Protein AF-A0A6A7VYF6-F1 (afdb_monomer)

Sequence (82 aa):
MTNSRLLKKLEEIKKEYETSEVCMGEMLDSISADGFSIEDAHWLYMRAMEWANGDKFYIHVGEDEDVLSKDELEEANLIVLE

Mean predicted aligned error: 7.85 Å

Structure (mmCIF, N/CA/C/O backbone):
data_AF-A0A6A7VYF6-F1
#
_entry.id   AF-A0A6A7VYF6-F1
#
loop_
_atom_site.group_PDB
_atom_site.id
_atom_site.type_symbol
_atom_site.label_atom_id
_atom_site.label_alt_id
_atom_site.label_comp_id
_atom_site.label_asym_id
_atom_site.label_entity_id
_atom_site.label_seq_id
_atom_site.pdbx_PDB_ins_code
_atom_site.Cartn_x
_atom_site.Cartn_y
_atom_site.Cartn_z
_atom_site.occupancy
_atom_site.B_iso_or_equiv
_atom_site.auth_seq_id
_atom_site.auth_comp_id
_atom_site.auth_asym_id
_atom_site.auth_atom_id
_atom_site.pdbx_PDB_model_num
ATOM 1 N N . MET A 1 1 ? 23.249 0.022 -9.591 1.00 46.81 1 MET A N 1
ATOM 2 C CA . MET A 1 1 ? 22.561 1.329 -9.577 1.00 46.81 1 MET A CA 1
ATOM 3 C C . MET A 1 1 ? 21.098 1.036 -9.336 1.00 46.81 1 MET A C 1
ATOM 5 O O . MET A 1 1 ? 20.514 0.340 -10.155 1.00 46.81 1 MET A O 1
ATOM 9 N N . THR A 1 2 ? 20.533 1.455 -8.207 1.00 53.56 2 THR A N 1
ATOM 10 C CA . THR A 1 2 ? 19.084 1.352 -7.987 1.00 53.56 2 THR A CA 1
ATOM 11 C C . THR A 1 2 ? 18.394 2.092 -9.130 1.00 53.56 2 THR A C 1
ATOM 13 O O . THR A 1 2 ? 18.751 3.234 -9.423 1.00 53.56 2 THR A O 1
ATOM 16 N N . ASN A 1 3 ? 17.518 1.402 -9.857 1.00 76.06 3 ASN A N 1
ATOM 17 C CA . ASN A 1 3 ? 16.959 1.881 -11.115 1.00 76.06 3 ASN A CA 1
ATOM 18 C C . ASN A 1 3 ? 16.184 3.187 -10.851 1.00 76.06 3 ASN A C 1
ATOM 20 O O . ASN A 1 3 ? 15.202 3.173 -10.112 1.00 76.06 3 ASN A O 1
ATOM 24 N N . SER A 1 4 ? 16.639 4.323 -11.397 1.00 87.44 4 SER A N 1
ATOM 25 C CA . SER A 1 4 ? 16.076 5.661 -11.112 1.00 87.44 4 SER A CA 1
ATOM 26 C C . SER A 1 4 ? 14.554 5.720 -11.305 1.00 87.44 4 SER A C 1
ATOM 28 O O . SER A 1 4 ? 13.865 6.456 -10.599 1.00 87.44 4 SER A O 1
ATOM 30 N N . ARG A 1 5 ? 14.024 4.891 -12.208 1.00 93.19 5 ARG A N 1
ATOM 31 C CA . ARG A 1 5 ? 12.593 4.750 -12.467 1.00 93.19 5 ARG A CA 1
ATOM 32 C C . ARG A 1 5 ? 11.818 4.104 -11.310 1.00 93.19 5 ARG A C 1
ATOM 34 O O . ARG A 1 5 ? 10.716 4.557 -11.023 1.00 93.19 5 ARG A O 1
ATOM 41 N N . LEU A 1 6 ? 12.383 3.096 -10.638 1.00 94.81 6 LEU A N 1
ATOM 42 C CA . LEU A 1 6 ? 11.748 2.443 -9.482 1.00 94.81 6 LEU A CA 1
ATOM 43 C C . LEU A 1 6 ? 11.594 3.420 -8.322 1.00 94.81 6 LEU A C 1
ATOM 45 O O . LEU A 1 6 ? 10.523 3.529 -7.742 1.00 94.81 6 LEU A O 1
ATOM 49 N N . LEU A 1 7 ? 12.654 4.175 -8.024 1.00 95.56 7 LEU A N 1
ATOM 50 C CA . LEU A 1 7 ? 12.614 5.171 -6.954 1.00 95.56 7 LEU A CA 1
ATOM 51 C C . LEU A 1 7 ? 11.573 6.251 -7.244 1.00 95.56 7 LEU A C 1
ATOM 53 O O . LEU A 1 7 ? 10.799 6.599 -6.362 1.00 95.56 7 LEU A O 1
ATOM 57 N N . LYS A 1 8 ? 11.498 6.727 -8.493 1.00 95.88 8 LYS A N 1
ATOM 58 C CA . LYS A 1 8 ? 10.473 7.694 -8.891 1.00 95.88 8 LYS A CA 1
ATOM 59 C C . LYS A 1 8 ? 9.058 7.139 -8.690 1.00 95.88 8 LYS A C 1
ATOM 61 O O . LYS A 1 8 ? 8.228 7.823 -8.105 1.00 95.88 8 LYS A O 1
ATOM 66 N N . LYS A 1 9 ? 8.798 5.906 -9.137 1.00 95.94 9 LYS A N 1
ATOM 67 C CA . LYS A 1 9 ? 7.480 5.277 -8.985 1.00 95.94 9 LYS A CA 1
ATOM 68 C C . LYS A 1 9 ? 7.120 5.043 -7.517 1.00 95.94 9 LYS A C 1
ATOM 70 O O . LYS A 1 9 ? 5.971 5.233 -7.147 1.00 95.94 9 LYS A O 1
ATOM 75 N N . LEU A 1 10 ? 8.090 4.683 -6.677 1.00 96.88 10 LEU A N 1
ATOM 76 C CA . LEU A 1 10 ? 7.869 4.532 -5.240 1.00 96.88 10 LEU A CA 1
ATOM 77 C C . LEU A 1 10 ? 7.441 5.854 -4.585 1.00 96.88 10 LEU A C 1
ATOM 79 O O . LEU A 1 10 ? 6.518 5.856 -3.780 1.00 96.88 10 LEU A O 1
ATOM 83 N N . GLU A 1 11 ? 8.067 6.977 -4.940 1.00 97.44 11 GLU A N 1
ATOM 84 C CA . GLU A 1 11 ? 7.655 8.291 -4.423 1.00 97.44 11 GLU A CA 1
ATOM 85 C C . GLU A 1 11 ? 6.273 8.720 -4.943 1.00 97.44 11 GLU A C 1
ATOM 87 O O . GLU A 1 11 ? 5.513 9.345 -4.209 1.00 97.44 11 GLU A O 1
ATOM 92 N N . GLU A 1 12 ? 5.911 8.349 -6.176 1.00 96.50 12 GLU A N 1
ATOM 93 C CA . GLU A 1 12 ? 4.549 8.545 -6.697 1.00 96.50 12 GLU A CA 1
ATOM 94 C C . GLU A 1 12 ? 3.516 7.751 -5.878 1.00 96.50 12 GLU A C 1
ATOM 96 O O . GLU A 1 12 ? 2.519 8.332 -5.460 1.00 96.50 12 GLU A O 1
ATOM 101 N N . ILE A 1 13 ? 3.792 6.474 -5.578 1.00 97.19 13 ILE A N 1
ATOM 102 C CA . ILE A 1 13 ? 2.931 5.614 -4.742 1.00 97.19 13 ILE A CA 1
ATOM 103 C C . ILE A 1 13 ? 2.737 6.226 -3.348 1.00 97.19 13 ILE A C 1
ATOM 105 O O . ILE A 1 13 ? 1.610 6.338 -2.878 1.00 97.19 13 ILE A O 1
ATOM 109 N N . LYS A 1 14 ? 3.820 6.659 -2.688 1.00 96.94 14 LYS A N 1
ATOM 110 C CA . LYS A 1 14 ? 3.734 7.273 -1.351 1.00 96.94 14 LYS A CA 1
ATOM 111 C C . LYS A 1 14 ? 2.880 8.535 -1.352 1.00 96.94 14 LYS A C 1
ATOM 113 O O . LYS A 1 14 ? 2.067 8.723 -0.458 1.00 96.94 14 LYS A O 1
ATOM 118 N N . LYS A 1 15 ? 3.055 9.386 -2.364 1.00 97.06 15 LYS A N 1
ATOM 119 C CA . LYS A 1 15 ? 2.302 10.635 -2.485 1.00 97.06 15 LYS A CA 1
ATOM 120 C C . LYS A 1 15 ? 0.812 10.393 -2.725 1.00 97.06 15 LYS A C 1
ATOM 122 O O . LYS A 1 15 ? -0.010 11.135 -2.207 1.00 97.06 15 LYS A O 1
ATOM 127 N N . GLU A 1 16 ? 0.469 9.393 -3.529 1.00 96.19 16 GLU A N 1
ATOM 128 C CA . GLU A 1 16 ? -0.926 8.998 -3.747 1.00 96.19 16 GLU A CA 1
ATOM 129 C C . GLU A 1 16 ? -1.556 8.481 -2.447 1.00 96.19 16 GLU A C 1
ATOM 131 O O . GLU A 1 16 ? -2.658 8.888 -2.075 1.00 96.19 16 GLU A O 1
ATOM 136 N N . TYR A 1 17 ? -0.788 7.690 -1.697 1.00 96.12 17 TYR A N 1
ATOM 137 C CA . TYR A 1 17 ? -1.217 7.117 -0.432 1.00 96.12 17 TYR A CA 1
ATOM 138 C C . TYR A 1 17 ? -1.485 8.139 0.678 1.00 96.12 17 TYR A C 1
ATOM 140 O O . TYR A 1 17 ? -2.402 7.935 1.466 1.00 96.12 17 TYR A O 1
ATOM 148 N N . GLU A 1 18 ? -0.764 9.265 0.723 1.00 93.44 18 GLU A N 1
ATOM 149 C CA . GLU A 1 18 ? -1.020 10.352 1.691 1.00 93.44 18 GLU A CA 1
ATOM 150 C C . GLU A 1 18 ? -2.469 10.872 1.656 1.00 93.44 18 GLU A C 1
ATOM 152 O O . GLU A 1 18 ? -2.938 11.467 2.626 1.00 93.44 18 GLU A O 1
ATOM 157 N N . THR A 1 19 ? -3.174 10.659 0.543 1.00 92.81 19 THR A N 1
ATOM 158 C CA . THR A 1 19 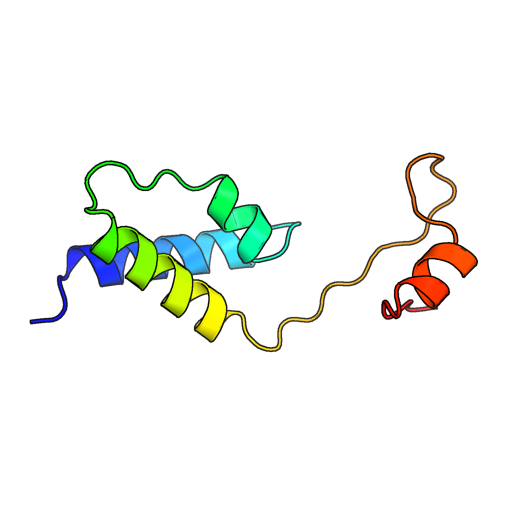? -4.575 11.056 0.343 1.00 92.81 19 THR A CA 1
ATOM 159 C C . THR A 1 19 ? -5.517 9.874 0.109 1.00 92.81 19 THR A C 1
ATOM 161 O O . THR A 1 19 ? -6.671 10.087 -0.251 1.00 92.81 19 THR A O 1
ATOM 164 N N . SER A 1 20 ? -5.031 8.642 0.274 1.00 91.44 20 SER A N 1
ATOM 165 C CA . SER A 1 20 ? -5.823 7.428 0.078 1.00 91.44 20 SER A CA 1
ATOM 166 C C . SER A 1 20 ? -6.796 7.215 1.237 1.00 91.44 20 SER A C 1
ATOM 168 O O . SER A 1 20 ? -6.438 7.371 2.402 1.00 91.44 20 SER A O 1
ATOM 170 N N . GLU A 1 21 ? -8.022 6.808 0.913 1.00 88.06 21 GLU A N 1
ATOM 171 C CA . GLU A 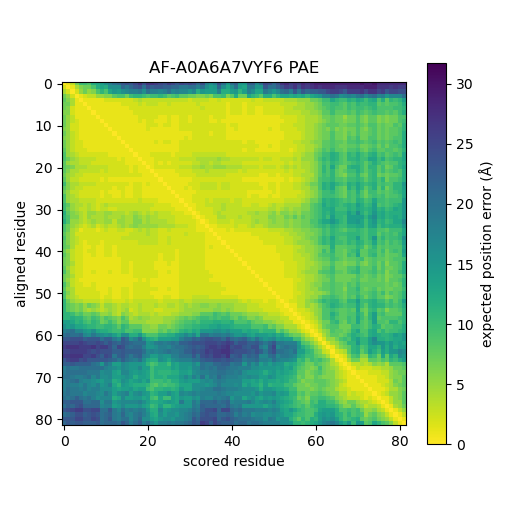1 21 ? -9.036 6.394 1.895 1.00 88.06 21 GLU A CA 1
ATOM 172 C C . GLU A 1 21 ? -8.897 4.912 2.288 1.00 88.06 21 GLU A C 1
ATOM 174 O O . GLU A 1 21 ? -9.549 4.449 3.221 1.00 88.06 21 GLU A O 1
ATOM 179 N N . VAL A 1 22 ? -8.033 4.171 1.587 1.00 87.94 22 VAL A N 1
ATOM 180 C CA . VAL A 1 22 ? -7.800 2.730 1.762 1.00 87.94 22 VAL A CA 1
ATOM 181 C C . VAL A 1 22 ? -6.346 2.435 2.121 1.00 87.94 22 VAL A C 1
ATOM 183 O O . VAL A 1 22 ? -5.457 3.272 1.916 1.00 87.94 22 VAL A O 1
ATOM 186 N N . CYS A 1 23 ? -6.087 1.238 2.651 1.00 91.75 23 CYS A N 1
ATOM 187 C CA . CYS A 1 23 ? -4.744 0.864 3.089 1.00 91.75 23 CYS A CA 1
ATOM 188 C C . CYS A 1 23 ? -3.764 0.662 1.925 1.00 91.75 23 CYS A C 1
ATOM 190 O O . CYS A 1 23 ? -4.165 0.508 0.774 1.00 91.75 23 CYS A O 1
ATOM 192 N N . MET A 1 24 ? -2.454 0.660 2.215 1.00 95.44 24 MET A N 1
ATOM 193 C CA . MET A 1 24 ? -1.414 0.613 1.174 1.00 95.44 24 MET A CA 1
ATOM 194 C C . MET A 1 24 ? -1.578 -0.614 0.271 1.00 95.44 24 MET A C 1
ATOM 196 O O . MET A 1 24 ? -1.422 -0.503 -0.940 1.00 95.44 24 MET A O 1
ATOM 200 N N . GLY A 1 25 ? -1.926 -1.766 0.851 1.00 93.19 25 GLY A N 1
ATOM 201 C CA . GLY A 1 25 ? -2.177 -2.994 0.096 1.00 93.19 25 GLY A CA 1
ATOM 202 C C . GLY A 1 25 ? -3.337 -2.842 -0.891 1.00 93.19 25 GLY A C 1
ATOM 203 O O . GLY A 1 25 ? -3.157 -3.092 -2.077 1.00 93.19 25 GLY A O 1
ATOM 204 N N . GLU A 1 26 ? -4.486 -2.355 -0.421 1.00 92.50 26 GLU A N 1
ATOM 205 C CA . GLU A 1 26 ? -5.675 -2.127 -1.258 1.00 92.50 26 GLU A CA 1
ATOM 206 C C . GLU A 1 26 ? -5.431 -1.059 -2.328 1.00 92.50 26 GLU A C 1
ATOM 208 O O . GLU A 1 26 ? -5.838 -1.216 -3.478 1.00 92.50 26 GLU A O 1
ATOM 213 N N . MET A 1 27 ? -4.720 0.018 -1.984 1.00 95.69 27 MET A N 1
ATOM 214 C CA . MET A 1 27 ? -4.349 1.041 -2.958 1.00 95.69 27 MET A CA 1
ATOM 215 C C . MET A 1 27 ? -3.454 0.443 -4.052 1.00 95.69 27 MET A C 1
ATOM 217 O O . MET A 1 27 ? -3.691 0.689 -5.235 1.00 95.69 27 MET A O 1
ATOM 221 N N . LEU A 1 28 ? -2.450 -0.362 -3.688 1.00 96.06 28 LEU A N 1
ATOM 222 C CA . LEU A 1 28 ? -1.526 -0.986 -4.641 1.00 96.06 28 LEU A CA 1
ATOM 223 C C . LEU A 1 28 ? -2.232 -1.909 -5.642 1.00 96.06 28 LEU A C 1
ATOM 225 O O . LEU A 1 28 ? -1.787 -1.966 -6.788 1.00 96.06 28 LEU A O 1
ATOM 229 N N . ASP A 1 29 ? -3.339 -2.553 -5.264 1.00 93.19 29 ASP A N 1
ATOM 230 C CA . ASP A 1 29 ? -4.151 -3.369 -6.181 1.00 93.19 29 ASP A CA 1
ATOM 231 C C . ASP A 1 29 ? -4.752 -2.546 -7.334 1.00 93.19 29 ASP A C 1
ATOM 233 O O . ASP A 1 29 ? -5.010 -3.075 -8.419 1.00 93.19 29 ASP A O 1
ATOM 237 N N . SER A 1 30 ? -4.931 -1.237 -7.138 1.00 90.44 30 SER A N 1
ATOM 238 C CA . SER A 1 30 ? -5.413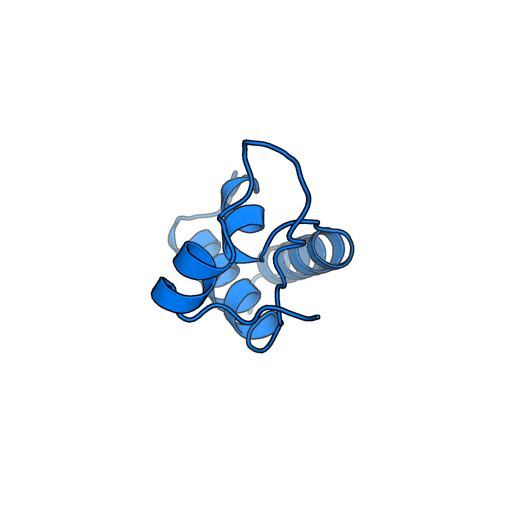 -0.315 -8.174 1.00 90.44 30 SER A CA 1
ATOM 239 C C . SER A 1 30 ? -4.296 0.301 -9.029 1.00 90.44 30 SER A C 1
ATOM 241 O O . SER A 1 30 ? -4.561 0.872 -10.092 1.00 90.44 30 SER A O 1
ATOM 243 N N . ILE A 1 31 ? -3.033 0.177 -8.606 1.00 90.81 31 ILE A N 1
ATOM 244 C CA . ILE A 1 31 ? -1.899 0.816 -9.274 1.00 90.81 31 ILE A CA 1
ATOM 245 C C . ILE A 1 31 ? -1.369 -0.080 -10.395 1.00 90.81 31 ILE A C 1
ATOM 247 O O . ILE A 1 31 ? -0.812 -1.151 -10.165 1.00 90.81 31 ILE A O 1
ATOM 251 N N . SER A 1 32 ? -1.443 0.413 -11.637 1.00 88.88 32 SER A N 1
ATOM 252 C CA . SER A 1 32 ? -0.836 -0.283 -12.777 1.00 88.88 32 SER A CA 1
ATOM 253 C C . SER A 1 32 ? 0.688 -0.409 -12.621 1.00 88.88 32 SER A C 1
ATOM 255 O O . SER A 1 32 ? 1.406 0.575 -12.395 1.00 88.88 32 SER A O 1
ATOM 257 N N . ALA A 1 33 ? 1.176 -1.636 -12.814 1.00 88.62 33 ALA A N 1
ATOM 258 C CA . ALA A 1 33 ? 2.593 -1.986 -12.884 1.00 88.62 33 ALA A CA 1
ATOM 259 C C . ALA A 1 33 ? 3.152 -1.946 -14.322 1.00 88.62 33 ALA A C 1
ATOM 261 O O . ALA A 1 33 ? 4.241 -2.465 -14.584 1.00 88.62 33 ALA A O 1
ATOM 262 N N . ASP A 1 34 ? 2.430 -1.342 -15.270 1.00 91.31 34 ASP A N 1
ATOM 263 C CA . ASP A 1 34 ? 2.802 -1.367 -16.682 1.00 91.31 34 ASP A CA 1
ATOM 264 C C . ASP A 1 34 ? 4.218 -0.834 -16.942 1.00 91.31 34 ASP A C 1
ATOM 266 O O . ASP A 1 34 ? 4.674 0.205 -16.446 1.00 91.31 34 ASP A O 1
ATOM 270 N N . GLY A 1 35 ? 4.936 -1.573 -17.784 1.00 91.44 35 GLY A N 1
ATOM 271 C CA . GLY A 1 35 ? 6.302 -1.255 -18.172 1.00 91.44 35 GLY A CA 1
ATOM 272 C C . GLY A 1 35 ? 7.356 -1.527 -17.094 1.00 91.44 35 GLY A C 1
ATOM 273 O O . GLY A 1 35 ? 8.495 -1.094 -17.294 1.00 91.44 35 GLY A O 1
ATOM 274 N N . PHE A 1 36 ? 7.011 -2.205 -16.000 1.00 93.56 36 PHE A N 1
ATOM 275 C CA . PHE A 1 36 ? 7.952 -2.826 -15.065 1.00 93.56 36 PHE A CA 1
ATOM 276 C C . PHE A 1 36 ? 7.979 -4.347 -15.267 1.00 93.56 36 PHE A C 1
ATOM 278 O O . PHE A 1 36 ? 7.010 -4.933 -15.751 1.00 93.56 36 PHE A O 1
ATOM 285 N N . SER A 1 37 ? 9.100 -4.994 -14.930 1.00 95.69 37 SER A N 1
ATOM 286 C CA . SER A 1 37 ? 9.116 -6.457 -14.822 1.00 95.69 37 SER A CA 1
ATOM 287 C C . SER A 1 37 ? 8.359 -6.908 -13.570 1.00 95.69 37 SER A C 1
ATOM 289 O O . SER A 1 37 ? 8.045 -6.101 -12.693 1.00 95.69 37 SER A O 1
ATOM 291 N N . ILE A 1 38 ? 8.099 -8.210 -13.460 1.00 95.31 38 ILE A N 1
ATOM 292 C CA . ILE A 1 38 ? 7.464 -8.784 -12.267 1.00 95.31 38 ILE A CA 1
ATOM 293 C C . ILE A 1 38 ? 8.339 -8.549 -11.027 1.00 95.31 38 ILE A C 1
ATOM 295 O O . ILE A 1 38 ? 7.823 -8.210 -9.967 1.00 95.31 38 ILE A O 1
ATOM 299 N N . GLU A 1 39 ? 9.660 -8.676 -11.149 1.00 96.00 39 GLU A N 1
ATOM 3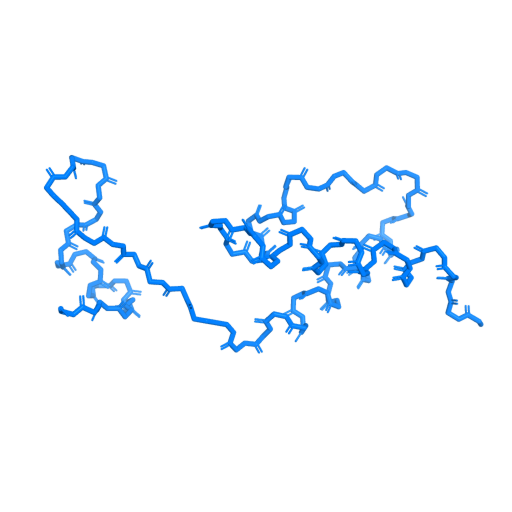00 C CA . GLU A 1 39 ? 10.608 -8.440 -10.056 1.00 96.00 39 GLU A CA 1
ATOM 301 C C . GLU A 1 39 ? 10.633 -6.971 -9.628 1.00 96.00 39 GLU A C 1
ATOM 303 O O . GLU A 1 39 ? 10.663 -6.674 -8.435 1.00 96.00 39 GLU A O 1
ATOM 308 N N . ASP A 1 40 ? 10.585 -6.057 -10.597 1.00 95.50 40 ASP A N 1
ATOM 309 C CA . ASP A 1 40 ? 10.512 -4.619 -10.357 1.00 95.50 40 ASP A CA 1
ATOM 310 C C . ASP A 1 40 ? 9.198 -4.241 -9.647 1.00 95.50 40 ASP A C 1
ATOM 312 O O . ASP A 1 40 ? 9.211 -3.491 -8.668 1.00 95.50 40 ASP A O 1
ATOM 316 N N . ALA A 1 41 ? 8.070 -4.798 -10.097 1.00 95.25 41 ALA A N 1
ATOM 317 C CA . ALA A 1 41 ? 6.765 -4.608 -9.469 1.00 95.25 41 ALA A CA 1
ATOM 318 C C . ALA A 1 41 ? 6.732 -5.189 -8.046 1.00 95.25 41 ALA A C 1
ATOM 320 O O . ALA A 1 41 ? 6.274 -4.530 -7.113 1.00 95.25 41 ALA A O 1
ATOM 321 N N . HIS A 1 42 ? 7.292 -6.384 -7.853 1.00 95.25 42 HIS A N 1
ATOM 322 C CA . HIS A 1 42 ? 7.405 -7.004 -6.537 1.00 95.25 42 HIS A CA 1
ATOM 323 C C . HIS A 1 42 ? 8.287 -6.177 -5.590 1.00 95.25 42 HIS A C 1
ATOM 325 O O . HIS A 1 42 ? 7.944 -5.990 -4.422 1.00 95.25 42 HIS A O 1
ATOM 331 N N . TRP A 1 43 ? 9.400 -5.628 -6.086 1.00 95.81 43 TRP A N 1
ATOM 332 C CA . TRP A 1 43 ? 10.245 -4.729 -5.304 1.00 95.81 43 TRP A CA 1
ATOM 333 C C . TRP A 1 43 ? 9.481 -3.472 -4.871 1.00 95.81 43 TRP A C 1
ATOM 335 O O . TRP A 1 43 ? 9.571 -3.086 -3.705 1.00 95.81 43 TRP A O 1
ATOM 345 N N . LEU A 1 44 ? 8.707 -2.856 -5.775 1.00 96.31 44 LEU A N 1
ATOM 346 C CA . LEU A 1 44 ? 7.870 -1.692 -5.458 1.00 96.31 44 LEU A CA 1
ATOM 347 C C . LEU A 1 44 ? 6.842 -2.020 -4.376 1.00 96.31 44 LEU A C 1
ATOM 349 O O . LEU A 1 44 ? 6.759 -1.284 -3.395 1.00 96.31 44 LEU A O 1
ATOM 353 N N . TYR A 1 45 ? 6.133 -3.142 -4.521 1.00 96.50 45 TYR A N 1
ATOM 354 C CA . TYR A 1 45 ? 5.160 -3.619 -3.540 1.00 96.50 45 TYR A CA 1
ATOM 355 C C . TYR A 1 45 ? 5.790 -3.745 -2.150 1.00 96.50 45 TYR A C 1
ATOM 357 O O . TYR A 1 45 ? 5.331 -3.124 -1.194 1.00 96.50 45 TYR A O 1
ATOM 365 N N . MET A 1 46 ? 6.901 -4.481 -2.040 1.00 97.50 46 MET A N 1
ATOM 366 C CA . MET A 1 46 ? 7.557 -4.715 -0.751 1.00 97.50 46 MET A CA 1
ATOM 367 C C . MET A 1 46 ? 8.029 -3.414 -0.095 1.00 97.50 46 MET A C 1
ATOM 369 O O . MET A 1 46 ? 7.900 -3.264 1.117 1.00 97.50 46 MET A O 1
ATOM 373 N N . ARG A 1 47 ? 8.557 -2.460 -0.872 1.00 97.44 47 ARG A N 1
ATOM 374 C CA . ARG A 1 47 ? 9.041 -1.176 -0.338 1.00 97.44 47 ARG A CA 1
ATOM 375 C C . ARG A 1 47 ? 7.927 -0.217 0.047 1.00 97.44 47 ARG A C 1
ATOM 377 O O . ARG A 1 47 ? 8.092 0.523 1.012 1.00 97.44 47 ARG A O 1
ATOM 384 N N . ALA A 1 48 ? 6.821 -0.224 -0.686 1.00 97.31 48 ALA A N 1
ATOM 385 C CA . ALA A 1 48 ? 5.641 0.554 -0.338 1.00 97.31 48 ALA A CA 1
ATOM 386 C C . ALA A 1 48 ? 5.000 0.019 0.954 1.00 97.31 48 ALA A C 1
ATOM 388 O O . ALA A 1 48 ? 4.774 0.791 1.883 1.00 97.31 48 ALA A O 1
ATOM 389 N N . MET A 1 49 ? 4.833 -1.305 1.064 1.00 97.12 49 MET A N 1
ATOM 390 C CA . MET A 1 49 ? 4.332 -1.965 2.276 1.00 97.12 49 MET A CA 1
ATOM 391 C C . MET A 1 49 ? 5.258 -1.770 3.484 1.00 97.12 49 MET A C 1
ATOM 393 O O . MET A 1 49 ? 4.781 -1.518 4.583 1.00 97.12 49 MET A O 1
ATOM 397 N N . GLU A 1 50 ? 6.581 -1.851 3.298 1.00 97.38 50 GLU A N 1
ATOM 398 C CA . GLU A 1 50 ? 7.559 -1.562 4.359 1.00 97.38 50 GLU A CA 1
ATOM 399 C C . GLU A 1 50 ? 7.459 -0.109 4.843 1.00 97.38 50 GLU A C 1
ATOM 401 O O . GLU A 1 50 ? 7.582 0.146 6.037 1.00 97.38 50 GLU A O 1
ATOM 406 N N . TRP A 1 51 ? 7.233 0.841 3.933 1.00 97.12 51 TRP A N 1
ATOM 407 C CA . TRP A 1 51 ? 7.120 2.256 4.278 1.00 97.12 51 TRP A CA 1
ATOM 408 C C . TRP A 1 51 ? 5.812 2.586 5.012 1.00 97.12 51 TRP A C 1
ATOM 410 O O . TRP A 1 51 ? 5.851 3.361 5.961 1.00 97.12 51 TRP A O 1
ATOM 420 N N . ALA A 1 52 ? 4.697 1.962 4.622 1.00 96.00 52 ALA A N 1
ATOM 421 C CA . ALA A 1 52 ? 3.399 2.077 5.300 1.00 96.00 52 ALA A CA 1
ATOM 422 C C . ALA A 1 52 ? 3.298 1.212 6.575 1.00 96.00 52 ALA A C 1
ATOM 424 O O . ALA A 1 52 ? 2.274 1.183 7.260 1.00 96.00 52 ALA A O 1
ATOM 425 N N . ASN A 1 53 ? 4.346 0.448 6.900 1.00 92.94 53 ASN A N 1
ATOM 426 C CA . ASN A 1 53 ? 4.326 -0.440 8.051 1.00 92.94 53 ASN A CA 1
ATOM 427 C C . ASN A 1 53 ? 4.214 0.368 9.352 1.00 92.94 53 ASN A C 1
ATOM 429 O O . ASN A 1 53 ? 5.11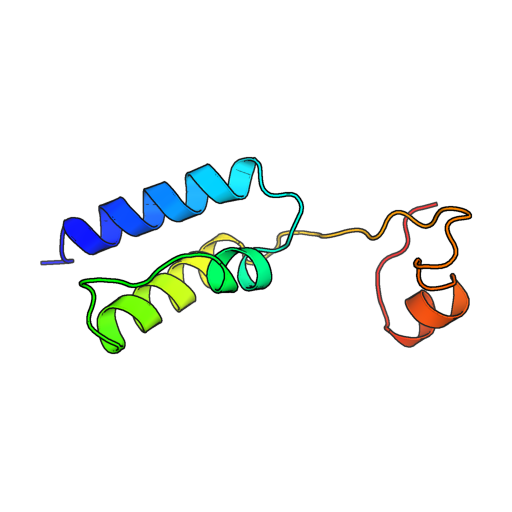3 1.131 9.707 1.00 92.94 53 ASN A O 1
ATOM 433 N N . GLY A 1 54 ? 3.131 0.141 10.090 1.00 87.56 54 GLY A N 1
ATOM 434 C CA . GLY A 1 54 ? 2.813 0.862 11.322 1.00 87.56 54 GLY A CA 1
ATOM 435 C C . GLY A 1 54 ? 1.664 1.858 11.181 1.00 87.56 54 GLY A C 1
ATOM 436 O O . GLY A 1 54 ? 1.211 2.380 12.205 1.00 87.56 54 GLY A O 1
ATOM 437 N N . ASP A 1 55 ? 1.160 2.076 9.965 1.00 88.00 55 ASP A N 1
ATOM 438 C CA . ASP A 1 55 ? -0.082 2.810 9.759 1.00 88.00 55 ASP A CA 1
ATOM 439 C C . ASP A 1 55 ? -1.249 2.121 10.464 1.00 88.00 55 ASP A C 1
ATOM 441 O O . ASP A 1 55 ? -1.319 0.892 10.580 1.00 88.00 55 ASP A O 1
ATOM 445 N N . LYS A 1 56 ? -2.174 2.940 10.963 1.00 80.81 56 LYS A N 1
ATOM 446 C CA . LYS A 1 56 ? -3.363 2.478 11.672 1.00 80.81 56 LYS A CA 1
ATOM 447 C C . LYS A 1 56 ? -4.596 2.892 10.898 1.00 80.81 56 LYS A C 1
ATOM 449 O O . LYS A 1 56 ? -4.831 4.081 10.699 1.00 80.81 56 LYS A O 1
ATOM 454 N N . PHE A 1 57 ? -5.381 1.894 10.527 1.00 73.50 57 PHE A N 1
ATOM 455 C CA . PHE A 1 57 ? -6.673 2.060 9.889 1.00 73.50 57 PHE A CA 1
ATOM 456 C C . PHE A 1 57 ? -7.769 1.836 10.917 1.00 73.50 57 PHE A C 1
ATOM 458 O O . PHE A 1 57 ? -7.641 0.982 11.796 1.00 73.50 57 PHE A O 1
ATOM 465 N N . TYR A 1 58 ? -8.833 2.619 10.799 1.00 69.75 58 TYR A N 1
ATOM 466 C CA . TYR A 1 58 ? -10.002 2.519 11.656 1.00 69.75 58 TYR A CA 1
ATOM 467 C C . TYR A 1 58 ? -11.226 2.439 10.764 1.00 69.75 58 TYR A C 1
ATOM 469 O O . TYR A 1 58 ? -11.347 3.194 9.800 1.00 69.75 58 TYR A O 1
ATOM 477 N N . ILE A 1 59 ? -12.126 1.525 11.095 1.00 68.25 59 ILE A N 1
ATOM 478 C CA . ILE A 1 59 ? -13.429 1.447 10.451 1.00 68.25 59 ILE A CA 1
ATOM 479 C C . ILE A 1 59 ? -14.344 2.395 11.212 1.00 68.25 59 ILE A C 1
ATOM 481 O O . ILE A 1 59 ? -14.459 2.303 12.437 1.00 68.25 59 ILE A O 1
ATOM 485 N N . HIS A 1 60 ? -14.974 3.324 10.498 1.00 62.66 60 HIS A N 1
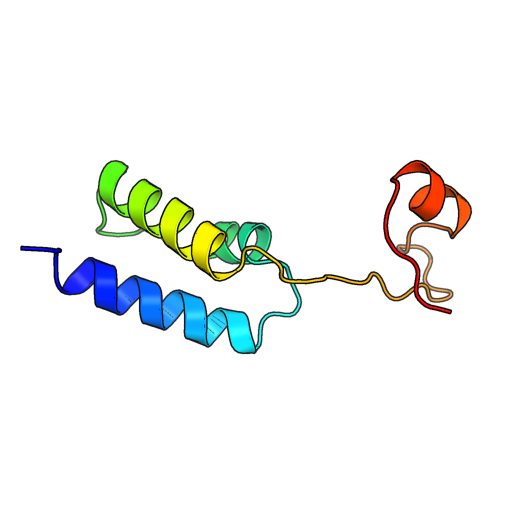ATOM 486 C CA . HIS A 1 60 ? -16.000 4.151 11.107 1.00 62.66 60 HIS A CA 1
ATOM 487 C C . HIS A 1 60 ? -17.298 3.347 11.174 1.00 62.66 60 HIS A C 1
ATOM 489 O O . HIS A 1 60 ? -17.878 3.013 10.145 1.00 62.66 60 HIS A O 1
ATOM 495 N N . VAL A 1 61 ? -17.721 3.003 12.389 1.00 63.94 61 VAL A N 1
ATOM 496 C CA . VAL A 1 61 ? -18.965 2.264 12.624 1.00 63.94 61 VAL A CA 1
ATOM 497 C C . VAL A 1 61 ? -20.128 3.254 12.606 1.00 63.94 61 VAL A C 1
ATOM 499 O O . VAL A 1 61 ? -20.235 4.091 13.501 1.00 63.94 61 VAL A O 1
ATOM 502 N N . GLY A 1 62 ? -20.963 3.191 11.569 1.00 62.16 62 GLY A N 1
ATOM 503 C CA . GLY A 1 62 ? -22.176 4.001 11.404 1.00 62.16 62 GLY A CA 1
ATOM 504 C C . GLY A 1 62 ? -23.433 3.132 11.275 1.00 62.16 62 GLY A C 1
ATOM 505 O O . GLY A 1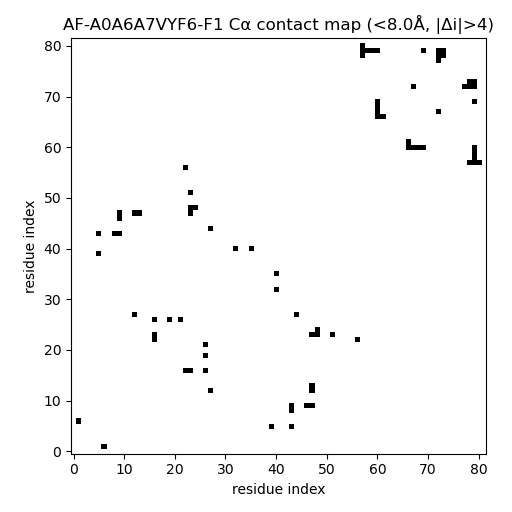 62 ? -23.332 1.913 11.230 1.00 62.16 62 GLY A O 1
ATOM 506 N N . GLU A 1 63 ? -24.618 3.751 11.207 1.00 58.97 63 GLU A N 1
ATOM 507 C CA . GLU A 1 63 ? -25.913 3.056 11.022 1.00 58.97 63 GLU A CA 1
ATOM 508 C C . GLU A 1 63 ? -26.141 2.522 9.587 1.00 58.97 63 GLU A C 1
ATOM 510 O O . GLU A 1 63 ? -27.240 2.070 9.273 1.00 58.97 63 GLU A O 1
ATOM 515 N N . ASP A 1 64 ? -25.139 2.595 8.704 1.00 60.59 64 ASP A N 1
ATOM 516 C CA . ASP A 1 64 ? -25.246 2.077 7.338 1.00 60.59 64 ASP A CA 1
ATOM 517 C C . ASP A 1 64 ? -25.215 0.540 7.328 1.00 60.59 64 ASP A C 1
ATOM 519 O O . ASP A 1 64 ? -24.366 -0.084 7.964 1.00 60.59 64 ASP A O 1
ATOM 523 N N . GLU A 1 65 ? -26.133 -0.069 6.567 1.00 56.91 65 GLU A N 1
ATOM 524 C CA . GLU A 1 65 ? -26.343 -1.529 6.496 1.00 56.91 65 GLU A CA 1
ATOM 525 C C . GLU A 1 65 ? -25.114 -2.317 5.998 1.00 56.91 65 GLU A C 1
ATOM 527 O O . GLU A 1 65 ? -25.037 -3.525 6.217 1.00 56.91 65 GLU A O 1
ATOM 532 N N . ASP A 1 66 ? -24.146 -1.643 5.369 1.00 58.06 66 ASP A N 1
ATOM 533 C CA . ASP A 1 66 ? -22.927 -2.242 4.808 1.00 58.06 66 ASP A CA 1
ATOM 534 C C . ASP A 1 66 ? -21.707 -2.165 5.752 1.00 58.06 66 ASP A C 1
ATOM 536 O O . ASP A 1 66 ? -20.586 -2.498 5.353 1.00 58.06 66 ASP A O 1
ATOM 540 N N . VAL A 1 67 ? -21.888 -1.724 7.004 1.00 64.94 67 VAL A N 1
ATOM 541 C CA . VAL A 1 67 ? -20.808 -1.646 7.999 1.00 64.94 67 VAL A CA 1
ATOM 542 C C . VAL A 1 67 ? -20.881 -2.830 8.961 1.00 64.94 67 VAL A C 1
ATOM 544 O O . VAL A 1 67 ? -21.941 -3.145 9.497 1.00 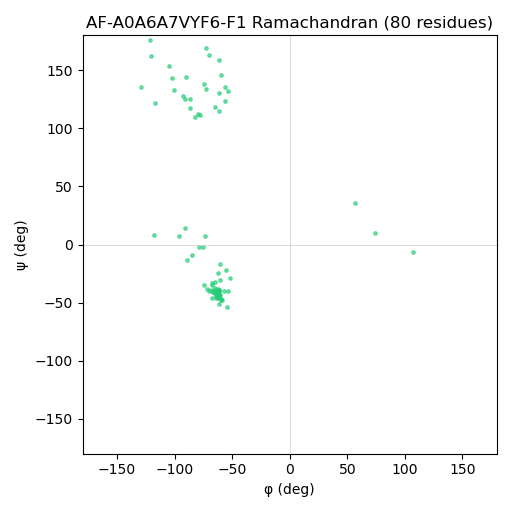64.94 67 VAL A O 1
ATOM 547 N N . LEU A 1 68 ? -19.733 -3.475 9.208 1.00 68.00 68 LEU A N 1
ATOM 548 C CA . LEU A 1 68 ? -19.621 -4.539 10.210 1.00 68.00 68 LEU A CA 1
ATOM 549 C C . LEU A 1 68 ? -20.131 -4.040 11.566 1.00 68.00 68 LEU A C 1
ATOM 551 O O . LEU A 1 68 ? -19.742 -2.967 12.043 1.00 68.00 68 LEU A O 1
ATOM 555 N N . SER A 1 69 ? -20.978 -4.843 12.202 1.00 71.62 69 SER A N 1
ATOM 556 C CA . SER A 1 69 ? -21.439 -4.584 13.560 1.00 71.62 69 SER A CA 1
ATOM 557 C C . SER A 1 69 ? -20.267 -4.587 14.546 1.00 71.62 69 SER A C 1
ATOM 559 O O . SER A 1 69 ? -19.208 -5.167 14.298 1.00 71.62 69 SER A O 1
ATOM 561 N N . LYS A 1 70 ? -20.454 -3.952 15.710 1.00 72.25 70 LYS A N 1
ATOM 562 C CA . LYS A 1 70 ? -19.433 -3.931 16.770 1.00 72.25 70 LYS A CA 1
ATOM 563 C C . LYS A 1 70 ? -18.971 -5.345 17.151 1.00 72.25 70 LYS A C 1
ATOM 565 O O . LYS A 1 70 ? -17.775 -5.561 17.315 1.00 72.25 70 LYS A O 1
ATOM 570 N N . ASP A 1 71 ? -19.903 -6.292 17.218 1.00 77.56 71 ASP A N 1
ATOM 571 C CA . ASP A 1 71 ? -19.615 -7.690 17.546 1.00 77.56 71 ASP A CA 1
ATOM 572 C C . ASP A 1 71 ? -18.737 -8.355 16.465 1.00 77.56 71 ASP A C 1
ATOM 574 O O . ASP A 1 71 ? -17.773 -9.047 16.792 1.00 77.56 71 ASP A O 1
ATOM 578 N N . GLU A 1 72 ? -19.003 -8.091 15.180 1.00 75.38 72 GLU A N 1
ATOM 579 C CA . GLU A 1 72 ? -18.195 -8.601 14.058 1.00 75.38 72 GLU A CA 1
ATOM 580 C C . GLU A 1 72 ? -16.786 -7.983 14.023 1.00 75.38 72 GLU A C 1
ATOM 582 O O . GLU A 1 72 ? -15.810 -8.658 13.689 1.00 75.38 72 GLU A O 1
ATOM 587 N N . LEU A 1 73 ? -16.655 -6.710 14.405 1.00 75.56 73 LEU A N 1
ATOM 588 C CA . LEU A 1 73 ? -15.361 -6.026 14.501 1.00 75.56 73 LEU A CA 1
ATOM 589 C C . LEU A 1 73 ? -14.508 -6.556 15.659 1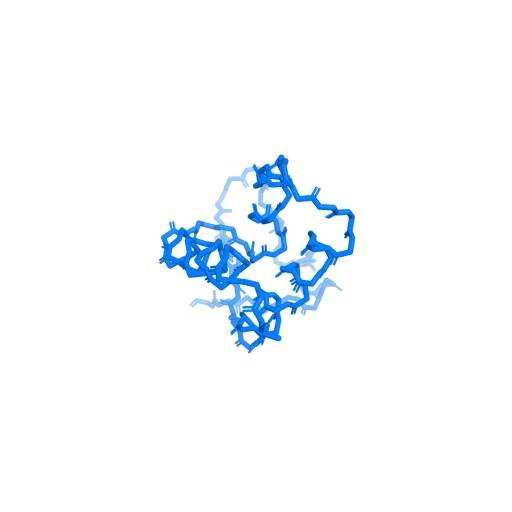.00 75.56 73 LEU A C 1
ATOM 591 O O . LEU A 1 73 ? -13.295 -6.727 15.502 1.00 75.56 73 LEU A O 1
ATOM 595 N N . GLU A 1 74 ? -15.133 -6.844 16.803 1.00 74.31 74 GLU A N 1
ATOM 596 C CA . GLU A 1 74 ? -14.471 -7.473 17.948 1.00 74.31 74 GLU A CA 1
ATOM 597 C C . GLU A 1 74 ? -14.036 -8.916 17.627 1.00 74.31 74 GLU A C 1
ATOM 599 O O . GLU A 1 74 ? -12.907 -9.290 17.955 1.00 74.31 74 GLU A O 1
ATOM 604 N N . GLU A 1 75 ? -14.858 -9.706 16.921 1.00 79.88 75 GLU A N 1
ATOM 605 C CA . GLU A 1 75 ? -14.489 -11.059 16.459 1.00 79.88 75 GLU A CA 1
ATOM 606 C C . GLU A 1 75 ? -13.298 -11.033 15.484 1.00 79.88 75 GLU A C 1
ATOM 608 O O . GLU A 1 75 ? -12.397 -11.873 15.566 1.00 79.88 75 GLU A O 1
ATOM 613 N N . ALA A 1 76 ? -13.241 -10.026 14.610 1.00 75.56 76 ALA A N 1
ATOM 614 C CA . ALA A 1 76 ? -12.127 -9.807 13.690 1.00 75.56 76 ALA A CA 1
ATOM 615 C C . ALA A 1 76 ? -10.866 -9.220 14.362 1.00 75.56 76 ALA A C 1
ATOM 617 O O . ALA A 1 76 ? -9.842 -9.048 13.694 1.00 75.56 76 ALA A O 1
ATOM 618 N N . ASN A 1 77 ? -10.908 -8.932 15.671 1.00 68.62 77 ASN A N 1
ATOM 619 C CA . ASN A 1 77 ? -9.823 -8.315 16.442 1.00 68.62 77 ASN A CA 1
ATOM 620 C C . ASN A 1 77 ? -9.365 -6.960 15.856 1.00 68.62 77 ASN A C 1
ATOM 622 O O . ASN A 1 77 ? -8.174 -6.628 15.867 1.00 68.62 77 ASN A O 1
ATOM 626 N N . LEU A 1 78 ? -10.315 -6.189 15.317 1.00 69.38 78 LEU A N 1
ATOM 627 C CA . LEU A 1 78 ? -10.086 -4.856 14.764 1.00 69.38 78 LEU A CA 1
ATOM 628 C C . LEU A 1 78 ? -10.277 -3.787 15.849 1.00 69.38 78 LEU A C 1
ATOM 630 O O . LEU A 1 78 ? -11.114 -3.913 16.741 1.00 69.38 78 LEU A O 1
ATOM 634 N N . ILE A 1 79 ? -9.475 -2.720 15.794 1.00 65.06 79 ILE A N 1
ATOM 635 C CA . ILE A 1 79 ? -9.539 -1.633 16.780 1.00 65.06 79 ILE A CA 1
ATOM 636 C C . ILE A 1 79 ? -10.740 -0.739 16.455 1.00 65.06 79 ILE A C 1
ATOM 638 O O . ILE A 1 79 ? -10.716 -0.002 15.470 1.00 65.06 79 ILE A O 1
ATOM 642 N N . VAL A 1 80 ? -11.759 -0.766 17.314 1.00 58.84 80 VAL A N 1
ATOM 643 C CA . VAL A 1 80 ? -12.902 0.157 17.269 1.00 58.84 80 VAL A CA 1
ATOM 644 C C . VAL A 1 80 ? -12.589 1.369 18.151 1.00 58.84 80 VAL A C 1
ATOM 646 O O . VAL A 1 80 ? -12.240 1.206 19.321 1.00 58.84 80 VAL A O 1
ATOM 649 N N . LEU A 1 81 ? -12.672 2.582 17.599 1.00 55.34 81 LEU A N 1
ATOM 650 C CA . LEU A 1 81 ? -12.606 3.822 18.382 1.00 55.34 81 LEU A CA 1
ATOM 651 C C . LEU A 1 81 ? -14.032 4.258 18.742 1.00 55.34 81 LEU A C 1
ATOM 653 O O . LEU A 1 81 ? -14.883 4.321 17.857 1.00 55.34 81 LEU A O 1
ATOM 657 N N . GLU A 1 82 ? -14.270 4.512 20.032 1.00 52.34 82 GLU A N 1
ATOM 658 C CA . GLU A 1 82 ? -15.535 5.041 20.578 1.00 52.34 82 GLU A CA 1
ATOM 659 C C . GLU A 1 82 ? -15.732 6.536 20.290 1.00 52.34 82 GLU A C 1
ATOM 661 O O . GLU A 1 82 ? -14.727 7.289 20.316 1.00 52.34 82 GLU A O 1
#

pLDDT: mean 84.03, std 14.49, range [46.81, 97.5]

Radius of gyration: 16.31 Å; Cα contacts (8 Å, |Δi|>4): 41; chains: 1; bounding box: 49×22×39 Å

Organism: NCBI:txid165179

Secondary structure (DSSP, 8-state):
---HHHHHHHHHHHHHHTT-SS-HHHHHHHS--TTS-HHHHHHHHHHHHHHTTT--------S-TTSPPHHHHHHTT-----

Solvent-accessible surface area (backbone atoms only — not comparable to full-atom values): 5372 Å² total; per-residue (Å²): 127,83,56,70,66,58,58,52,50,47,53,53,54,53,59,53,51,79,74,48,94,59,54,70,70,65,49,51,76,73,54,83,57,81,96,50,53,71,67,56,43,51,52,46,52,55,52,52,51,60,69,53,60,85,71,84,83,69,72,82,78,61,94,54,92,90,47,73,50,72,69,58,35,56,74,68,71,51,70,74,81,134

Foldseek 3Di:
DPPPVLVVVLVVLVVVVVPDPDASVVSLVVDDPPPDDPVSSVVSSVVSCVVCPPDADEFDDDPDPPGDDPVRCVVVVHDHDD